Protein AF-A0A820JR45-F1 (afdb_monomer_lite)

InterPro domains:
  IPR003790 Glycosyl hydrolase-like 10 [PF02638] (1-160)
  IPR017853 Glycoside hydrolase superfamily [SSF51445] (24-157)
  IPR052177 Divisome-localized Glycosyl Hydrolase [PTHR43405] (1-160)

Radius of gyration: 17.06 Å; chains: 1; bounding box: 42×34×46 Å

Foldseek 3Di:
DDDPQAADDCVQPVATRDADPVHDDVQQVVQVVCVVVPHAAAAEDEQWFQFDLPDPYDHDCSGPCNVCVVQFDCAPSTTTGNLLDVVSLVSSLVVLLVDVVPGPHPYYHYDDDQPDDDPVDDDPCVVSVVVCVVVVHDDDPVVSSVVSVVVSVVSNVVND

Sequence (160 aa):
YASTLEPWSLYLTGTHGKAPSPLWDPLTFITTEAHKRNIEVHAWLNPYRARMSDATYTLAPNHMAKRFPKYAYTYNKYIWMDPGAIEVQQFICNVTEDIVSRYAVDSIHMDDYFYPYSDGTEFPDAKTYKAYQQTGGKLNKSDWRRSNDNNLIQMIYTRI

Secondary structure (DSSP, 8-state):
---SSSPPPHHHHSSTTPPPSS---HHHHHHHHHHTTT---EEEE-SSEEE-TT--SPPPTTSHHHH-GGGEEEETTEEEE-TT-HHHHHHHHHHHHHHHHHS--SEEEE-S-SSPPP-SS--S-HHHHHHHHHTT--S-HHHHHHHHHHHHHHHHHHH-

Structure (mmCIF, N/CA/C/O backbone):
data_AF-A0A820JR45-F1
#
_entry.id   AF-A0A820JR45-F1
#
loop_
_atom_site.group_PDB
_atom_site.id
_atom_site.type_symbol
_atom_site.label_atom_id
_atom_site.label_alt_id
_atom_site.label_comp_id
_atom_site.label_asym_id
_atom_site.label_entity_id
_atom_site.label_seq_id
_atom_site.pdbx_PDB_ins_code
_atom_site.Cartn_x
_atom_site.Cartn_y
_atom_site.Cartn_z
_atom_site.occupancy
_atom_site.B_iso_or_equiv
_atom_site.auth_seq_id
_atom_site.auth_comp_id
_atom_site.auth_asym_id
_atom_site.auth_atom_id
_atom_site.pdbx_PDB_model_num
ATOM 1 N N . TYR A 1 1 ? 8.245 0.245 -10.619 1.00 96.88 1 TYR A N 1
ATOM 2 C CA . TYR A 1 1 ? 7.530 0.227 -11.901 1.00 96.88 1 TYR A CA 1
ATOM 3 C C . TYR A 1 1 ? 6.948 1.612 -12.133 1.00 96.88 1 TYR A C 1
ATOM 5 O O . TYR A 1 1 ? 6.856 2.372 -11.169 1.00 96.88 1 TYR A O 1
ATOM 13 N N . ALA A 1 2 ? 6.619 1.981 -13.370 1.00 96.81 2 ALA A N 1
ATOM 14 C CA . ALA A 1 2 ? 5.949 3.253 -13.622 1.00 96.81 2 ALA A CA 1
ATOM 15 C C . ALA A 1 2 ? 4.488 3.172 -13.157 1.00 96.81 2 ALA A C 1
ATOM 17 O O . ALA A 1 2 ? 3.762 2.275 -13.576 1.00 96.81 2 ALA A O 1
ATOM 18 N N . SER A 1 3 ? 4.048 4.098 -12.304 1.00 96.69 3 SER A N 1
ATOM 19 C CA . SER A 1 3 ? 2.668 4.154 -11.807 1.00 96.69 3 SER A CA 1
ATOM 20 C C . SER A 1 3 ? 2.172 5.593 -11.734 1.00 96.69 3 SER A C 1
ATOM 22 O O . SER A 1 3 ? 2.936 6.516 -11.445 1.00 96.69 3 SER A O 1
ATOM 24 N N . THR A 1 4 ? 0.879 5.781 -11.985 1.00 95.12 4 THR A N 1
ATOM 25 C CA . THR A 1 4 ? 0.162 7.031 -11.690 1.00 95.12 4 THR A CA 1
ATOM 26 C C . THR A 1 4 ? -0.461 7.015 -10.290 1.00 95.12 4 THR A C 1
ATOM 28 O O . THR A 1 4 ? -0.833 8.071 -9.775 1.00 95.12 4 THR A O 1
ATOM 31 N N . LEU A 1 5 ? -0.555 5.837 -9.662 1.00 96.50 5 LEU A N 1
ATOM 32 C CA . LEU A 1 5 ? -1.116 5.638 -8.327 1.00 96.50 5 LEU A CA 1
ATOM 33 C C . LEU A 1 5 ? -0.044 5.767 -7.244 1.00 96.50 5 LEU A C 1
ATOM 35 O O . LEU A 1 5 ? -0.275 6.445 -6.244 1.00 96.50 5 LEU A O 1
ATOM 39 N N . GLU A 1 6 ? 1.124 5.156 -7.458 1.00 96.38 6 GLU A N 1
ATOM 40 C CA . GLU A 1 6 ? 2.211 5.099 -6.478 1.00 96.38 6 GLU A CA 1
ATOM 41 C C . GLU A 1 6 ? 3.456 5.889 -6.909 1.00 96.38 6 GLU A C 1
ATOM 43 O O . GLU A 1 6 ? 3.748 6.017 -8.101 1.00 96.38 6 GLU A O 1
ATOM 48 N N . PRO A 1 7 ? 4.229 6.442 -5.957 1.00 97.25 7 PRO A N 1
ATOM 49 C CA . PRO A 1 7 ? 5.520 7.040 -6.266 1.00 97.25 7 PRO A CA 1
ATOM 50 C C . PRO A 1 7 ? 6.572 5.994 -6.645 1.00 97.25 7 PRO A C 1
ATOM 52 O O . PRO A 1 7 ? 6.555 4.853 -6.192 1.00 97.25 7 PRO A O 1
ATOM 55 N N . TRP A 1 8 ? 7.582 6.433 -7.397 1.00 97.69 8 TRP A N 1
ATOM 56 C CA . TRP A 1 8 ? 8.792 5.643 -7.609 1.00 97.69 8 TRP A CA 1
ATOM 57 C C . TRP A 1 8 ? 9.488 5.321 -6.289 1.00 97.69 8 TRP A C 1
ATOM 59 O O . TRP A 1 8 ? 9.742 6.213 -5.477 1.00 97.69 8 TRP A O 1
ATOM 69 N N . SER A 1 9 ? 9.848 4.052 -6.106 1.00 95.81 9 SER A N 1
ATOM 70 C CA . SER A 1 9 ? 10.580 3.596 -4.927 1.00 95.81 9 SER A CA 1
ATOM 71 C C . SER A 1 9 ? 11.927 4.309 -4.791 1.00 95.81 9 SER A C 1
ATOM 73 O O . SER A 1 9 ? 12.696 4.400 -5.752 1.00 95.81 9 SER A O 1
ATOM 75 N N . LEU A 1 10 ? 12.248 4.757 -3.572 1.00 94.56 10 LEU A N 1
ATOM 76 C CA . LEU A 1 10 ? 13.546 5.363 -3.277 1.00 94.56 10 LEU A CA 1
ATOM 77 C C . LEU A 1 10 ? 14.719 4.411 -3.540 1.00 94.56 10 LEU A C 1
ATOM 79 O O . LEU A 1 10 ? 15.818 4.881 -3.802 1.00 94.56 10 LEU A O 1
ATOM 83 N N . TYR A 1 11 ? 14.504 3.093 -3.499 1.00 94.19 11 TYR A N 1
ATOM 84 C CA . TYR A 1 11 ? 15.578 2.109 -3.653 1.00 94.19 11 TYR A CA 1
ATOM 85 C C . TYR A 1 11 ? 16.164 2.078 -5.071 1.00 94.19 11 TYR A C 1
ATOM 87 O O . TYR A 1 11 ? 17.234 1.516 -5.270 1.00 94.19 11 TYR A O 1
ATOM 95 N N . LEU A 1 12 ? 15.506 2.716 -6.046 1.00 95.56 12 LEU A N 1
ATOM 96 C CA . LEU A 1 12 ? 16.032 2.855 -7.405 1.00 95.56 12 LEU A CA 1
ATOM 97 C C . LEU A 1 12 ? 16.964 4.061 -7.573 1.00 95.56 12 LEU A C 1
ATOM 99 O O . LEU A 1 12 ? 17.880 4.010 -8.387 1.00 95.56 12 LEU A O 1
ATOM 103 N N . THR A 1 13 ? 16.719 5.165 -6.859 1.00 95.38 13 THR A N 1
ATOM 104 C CA . THR A 1 13 ? 17.371 6.463 -7.147 1.00 95.38 13 THR A CA 1
ATOM 105 C C . THR A 1 13 ? 17.894 7.202 -5.914 1.00 95.38 13 THR A C 1
ATOM 107 O O . THR A 1 13 ? 18.451 8.292 -6.035 1.00 95.38 13 THR A O 1
ATOM 110 N N . GLY A 1 14 ? 17.669 6.663 -4.717 1.00 93.12 14 GLY A N 1
ATOM 111 C CA . GLY A 1 14 ? 17.900 7.321 -3.431 1.00 93.12 14 GLY A CA 1
ATOM 112 C C . GLY A 1 14 ? 16.862 8.391 -3.068 1.00 93.12 14 GLY A C 1
ATOM 113 O O . GLY A 1 14 ? 16.905 8.925 -1.965 1.00 93.12 14 GLY A O 1
ATOM 114 N N . THR A 1 15 ? 15.921 8.729 -3.961 1.00 93.81 15 THR A N 1
ATOM 115 C CA . THR A 1 15 ? 14.903 9.768 -3.72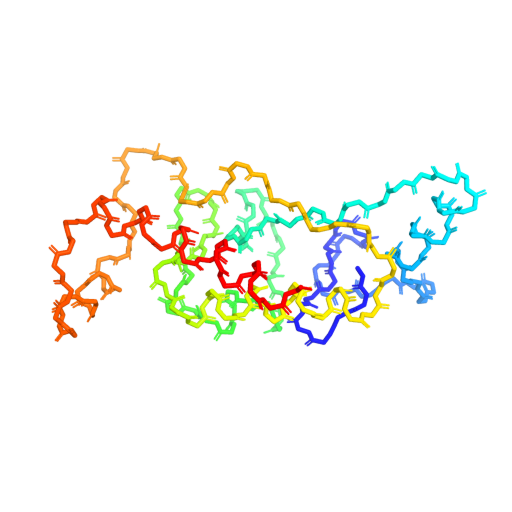8 1.00 93.81 15 THR A CA 1
ATOM 116 C C . THR A 1 15 ? 13.503 9.223 -3.980 1.00 93.81 15 THR A C 1
ATOM 118 O O . THR A 1 15 ? 13.167 8.814 -5.089 1.00 93.81 15 THR A O 1
ATOM 121 N N . HIS A 1 16 ? 12.653 9.253 -2.954 1.00 95.25 16 HIS A N 1
ATOM 122 C CA . HIS A 1 16 ? 11.280 8.767 -3.062 1.00 95.25 16 HIS A CA 1
ATOM 123 C C . HIS A 1 16 ? 10.460 9.622 -4.043 1.00 95.25 16 HIS A C 1
ATOM 125 O O . HIS A 1 16 ? 10.465 10.849 -3.962 1.00 95.25 16 HIS A O 1
ATOM 131 N N . GLY A 1 17 ? 9.765 8.976 -4.979 1.00 96.06 17 GLY A N 1
ATOM 132 C CA . GLY A 1 17 ? 9.000 9.629 -6.043 1.00 96.06 17 GLY A CA 1
ATOM 133 C C . GLY A 1 17 ? 9.816 10.027 -7.275 1.00 96.06 17 GLY A C 1
ATOM 134 O O . GLY A 1 17 ? 9.222 10.434 -8.273 1.00 96.06 17 GLY A O 1
ATOM 135 N N . LYS A 1 18 ? 11.148 9.884 -7.259 1.00 96.44 18 LYS A N 1
ATOM 136 C CA . LYS A 1 18 ? 11.999 10.226 -8.406 1.00 96.44 18 LYS A CA 1
ATOM 137 C C . LYS A 1 18 ? 12.144 9.040 -9.360 1.00 96.44 18 LYS A C 1
ATOM 139 O O . LYS A 1 18 ? 12.701 8.007 -8.986 1.00 96.44 18 LYS A O 1
ATOM 144 N N . ALA A 1 19 ? 11.696 9.229 -10.600 1.00 97.12 19 ALA A N 1
ATOM 145 C CA . ALA A 1 19 ? 11.888 8.273 -11.687 1.00 97.12 19 ALA A CA 1
ATOM 146 C C . ALA A 1 19 ? 13.384 8.064 -12.012 1.00 97.12 19 ALA A C 1
ATOM 148 O O . ALA A 1 19 ? 14.175 9.006 -11.864 1.00 97.12 19 ALA A O 1
ATOM 149 N N . PRO A 1 20 ? 13.789 6.865 -12.473 1.00 96.81 20 PRO A N 1
ATOM 150 C CA . PRO A 1 20 ? 15.140 6.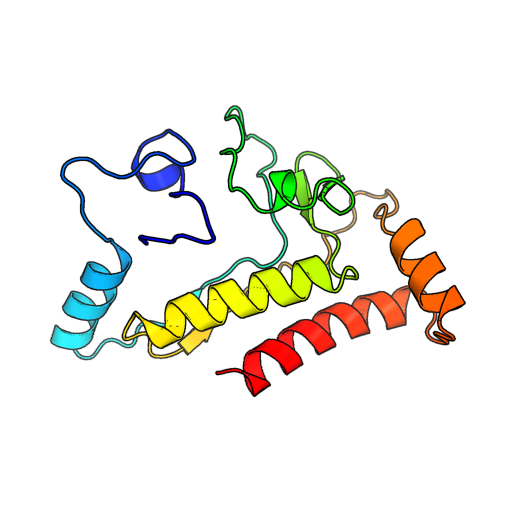644 -12.984 1.00 96.81 20 PRO A CA 1
ATOM 151 C C . PRO A 1 20 ? 15.421 7.509 -14.225 1.00 96.81 20 PRO A C 1
ATOM 153 O O . PRO A 1 20 ? 14.503 7.882 -14.957 1.00 96.81 20 PRO A O 1
ATOM 156 N N . SER A 1 21 ? 16.697 7.835 -14.448 1.00 96.19 21 SER A N 1
ATOM 157 C CA . SER A 1 21 ? 17.168 8.586 -15.618 1.00 96.19 21 SER A CA 1
ATOM 158 C C . SER A 1 21 ? 18.416 7.908 -16.207 1.00 96.19 21 SER A C 1
ATOM 160 O O . SER A 1 21 ? 19.397 7.772 -15.469 1.00 96.19 21 SER A O 1
ATOM 162 N N . PRO A 1 22 ? 18.412 7.488 -17.490 1.00 95.50 22 PRO A N 1
ATOM 163 C CA . PRO A 1 22 ? 17.286 7.544 -18.431 1.00 95.50 22 PRO A CA 1
ATOM 164 C C . PRO A 1 22 ? 16.068 6.748 -17.936 1.00 95.50 22 PRO A C 1
ATOM 166 O O . PRO A 1 22 ? 16.203 5.850 -17.103 1.00 95.50 22 PRO A O 1
ATOM 169 N N . LEU A 1 23 ? 14.872 7.114 -18.413 1.00 95.75 23 LEU A N 1
ATOM 170 C CA . LEU A 1 23 ? 13.642 6.450 -17.986 1.00 95.75 23 LEU A CA 1
ATOM 171 C C . LEU A 1 23 ? 13.684 4.974 -18.385 1.00 95.75 23 LEU A C 1
ATOM 173 O O . LEU A 1 23 ? 13.860 4.635 -19.554 1.00 95.75 23 LEU A O 1
ATOM 177 N N . TRP A 1 24 ? 13.482 4.113 -17.397 1.00 95.12 24 TRP A N 1
ATOM 178 C CA . TRP A 1 24 ? 13.452 2.667 -17.545 1.00 95.12 24 TRP A CA 1
ATOM 179 C C . TRP A 1 24 ? 12.427 2.092 -16.567 1.00 95.12 24 TRP A C 1
ATOM 181 O O . TRP A 1 24 ? 12.455 2.425 -15.380 1.00 95.12 24 TRP A O 1
ATOM 191 N N . ASP A 1 25 ? 11.509 1.254 -17.058 1.00 97.62 25 ASP A N 1
ATOM 192 C CA . ASP A 1 25 ? 10.559 0.548 -16.198 1.00 97.62 25 ASP A CA 1
ATOM 193 C C . ASP A 1 25 ? 11.128 -0.820 -15.781 1.00 97.62 25 ASP A C 1
ATOM 195 O O . ASP A 1 25 ? 11.200 -1.738 -16.608 1.00 97.62 25 ASP A O 1
ATOM 199 N N . PRO A 1 26 ? 11.521 -0.991 -14.504 1.00 97.81 26 PRO A N 1
ATOM 200 C CA . PRO A 1 26 ? 12.134 -2.229 -14.047 1.00 97.81 26 PRO A CA 1
ATOM 201 C C . PRO A 1 26 ? 11.178 -3.425 -14.101 1.00 97.81 26 PRO A C 1
ATOM 203 O O . PRO A 1 26 ? 11.643 -4.535 -14.327 1.00 97.81 26 PRO A O 1
ATOM 206 N N . LEU A 1 27 ? 9.861 -3.242 -13.934 1.00 98.25 27 LEU A N 1
ATOM 207 C CA . LEU A 1 27 ? 8.936 -4.383 -13.911 1.00 98.25 27 LEU A CA 1
ATOM 208 C C . LEU A 1 27 ? 8.701 -4.952 -15.316 1.00 98.25 27 LEU A C 1
ATOM 210 O O . LEU A 1 27 ? 8.669 -6.170 -15.483 1.00 98.25 27 LEU A O 1
ATOM 214 N N . THR A 1 28 ? 8.646 -4.094 -16.340 1.00 98.19 28 THR A N 1
ATOM 215 C CA . THR A 1 28 ? 8.642 -4.531 -17.747 1.00 98.19 28 THR A CA 1
ATOM 216 C C . THR A 1 28 ? 9.905 -5.317 -18.084 1.00 98.19 28 THR A C 1
ATOM 218 O O . THR A 1 28 ? 9.83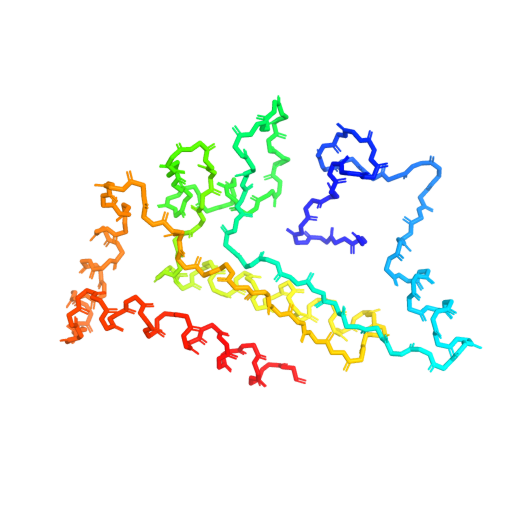9 -6.354 -18.739 1.00 98.19 28 THR A O 1
ATOM 221 N N . PHE A 1 29 ? 11.069 -4.846 -17.627 1.00 98.31 29 PHE A N 1
ATOM 222 C CA . PHE A 1 29 ? 12.328 -5.548 -17.864 1.00 98.31 29 PHE A CA 1
ATOM 223 C C . PHE A 1 29 ? 12.373 -6.909 -17.164 1.00 98.31 29 PHE A C 1
ATOM 225 O O . PHE A 1 29 ? 12.724 -7.898 -17.801 1.00 98.31 29 PHE A O 1
ATOM 232 N N . ILE A 1 30 ? 11.986 -6.969 -15.884 1.00 98.50 30 ILE A N 1
ATOM 233 C CA . ILE A 1 30 ? 11.983 -8.207 -15.093 1.00 98.50 30 ILE A CA 1
ATOM 234 C C . ILE A 1 30 ? 11.091 -9.264 -15.747 1.00 98.50 30 ILE A C 1
ATOM 236 O O . ILE A 1 30 ? 11.563 -10.368 -15.999 1.00 98.50 30 ILE A O 1
ATOM 240 N N . THR A 1 31 ? 9.843 -8.915 -16.068 1.00 98.62 31 THR A N 1
ATOM 241 C CA . THR A 1 31 ? 8.891 -9.834 -16.722 1.00 98.62 31 THR A CA 1
ATOM 242 C C . THR A 1 31 ? 9.422 -10.313 -18.074 1.00 98.62 31 THR A C 1
ATOM 244 O O . THR A 1 31 ? 9.531 -11.513 -18.307 1.00 98.62 31 THR A O 1
ATOM 247 N N . THR A 1 32 ? 9.902 -9.396 -18.919 1.00 98.56 32 THR A N 1
ATOM 248 C CA . THR A 1 32 ? 10.469 -9.739 -20.235 1.00 98.56 32 THR A CA 1
ATOM 249 C C . THR A 1 32 ? 11.668 -10.689 -20.138 1.00 98.56 32 THR A C 1
ATOM 251 O O . THR A 1 32 ? 11.761 -11.659 -20.891 1.00 98.56 32 THR A O 1
ATOM 254 N N . GLU A 1 33 ? 12.624 -10.423 -19.245 1.00 98.69 33 GLU A N 1
ATOM 255 C CA . GLU A 1 33 ? 13.840 -11.235 -19.134 1.00 98.69 33 GLU A CA 1
ATOM 256 C C . GLU A 1 33 ? 13.610 -12.582 -18.444 1.00 98.69 33 GLU A C 1
ATOM 258 O O . GLU A 1 33 ? 14.265 -13.567 -18.806 1.00 98.69 33 GLU A O 1
ATOM 263 N N . ALA A 1 34 ? 12.686 -12.640 -17.485 1.00 98.81 34 ALA A N 1
ATOM 264 C CA . ALA A 1 34 ? 12.294 -13.876 -16.821 1.00 98.81 34 ALA A CA 1
ATOM 265 C C . ALA A 1 34 ? 11.557 -14.812 -17.787 1.00 98.81 34 ALA A C 1
ATOM 267 O O . ALA A 1 34 ? 11.932 -15.977 -17.931 1.00 98.81 34 ALA A O 1
ATOM 268 N N . HIS A 1 35 ? 10.594 -14.287 -18.548 1.00 98.81 35 HIS A N 1
ATOM 269 C CA . HIS A 1 35 ? 9.809 -15.080 -19.497 1.00 98.81 35 HIS A CA 1
ATOM 270 C C . HIS A 1 35 ? 10.643 -15.628 -20.658 1.00 98.81 35 HIS A C 1
ATOM 272 O O . HIS A 1 35 ? 10.440 -16.771 -21.057 1.00 98.81 35 HIS A O 1
ATOM 278 N N . LYS A 1 36 ? 11.678 -14.910 -21.127 1.00 98.75 36 LYS A N 1
ATOM 279 C CA . LYS A 1 36 ? 12.674 -15.458 -22.083 1.00 98.75 36 LYS A CA 1
ATOM 280 C C . LYS A 1 36 ? 13.380 -16.724 -21.580 1.00 98.75 36 LYS A C 1
ATOM 282 O O . LYS A 1 36 ? 13.996 -17.437 -22.369 1.00 98.75 36 LYS A O 1
ATOM 287 N N . ARG A 1 37 ? 13.351 -16.964 -20.269 1.00 98.69 37 ARG A N 1
ATOM 288 C CA . ARG A 1 37 ? 14.005 -18.082 -19.579 1.00 98.69 37 ARG A CA 1
ATOM 289 C C . ARG A 1 37 ? 12.998 -19.043 -18.945 1.00 98.69 37 ARG A C 1
ATOM 291 O O . ARG A 1 37 ? 13.420 -19.912 -18.191 1.00 98.69 37 ARG A O 1
ATOM 298 N N . ASN A 1 38 ? 11.706 -18.912 -19.264 1.00 98.50 38 ASN A N 1
ATOM 299 C CA . ASN A 1 38 ? 10.618 -19.700 -18.678 1.00 98.50 38 ASN A CA 1
ATOM 300 C C . ASN A 1 38 ? 10.572 -19.616 -17.139 1.00 98.50 38 ASN A C 1
ATOM 302 O O . ASN A 1 38 ? 10.357 -20.621 -16.467 1.00 98.50 38 ASN A O 1
ATOM 306 N N . ILE A 1 39 ? 10.823 -18.428 -16.580 1.00 98.81 39 ILE A N 1
ATOM 307 C CA . ILE A 1 39 ? 10.718 -18.158 -15.142 1.00 98.81 39 ILE A CA 1
ATOM 308 C C . ILE A 1 39 ? 9.457 -17.332 -14.900 1.00 98.81 39 ILE A C 1
ATOM 310 O O . ILE A 1 39 ? 9.329 -16.248 -15.468 1.00 98.81 39 ILE A O 1
ATOM 314 N N . GLU A 1 40 ? 8.568 -17.829 -14.043 1.00 98.69 40 GLU A N 1
ATOM 315 C CA . GLU A 1 40 ? 7.386 -17.089 -13.594 1.00 98.69 40 GLU A CA 1
ATOM 316 C C . GLU A 1 40 ? 7.780 -15.926 -12.670 1.00 98.69 40 GLU A C 1
ATOM 318 O O . GLU A 1 40 ? 8.703 -16.021 -11.854 1.00 98.69 40 GLU A O 1
ATOM 323 N N . VAL A 1 41 ? 7.066 -14.811 -12.790 1.00 98.69 41 VAL A N 1
ATOM 324 C CA . VAL A 1 41 ? 7.264 -13.587 -12.019 1.00 98.69 41 VAL A CA 1
ATOM 325 C C . VAL A 1 41 ? 6.030 -13.309 -11.183 1.00 98.69 41 VAL A C 1
ATOM 327 O O . VAL A 1 41 ? 4.985 -12.902 -11.687 1.00 98.69 41 VAL A O 1
ATOM 330 N N . HIS A 1 42 ? 6.177 -13.457 -9.871 1.00 98.56 42 HIS A N 1
ATOM 331 C CA . HIS A 1 42 ? 5.150 -13.075 -8.911 1.00 98.56 42 HIS A CA 1
ATOM 332 C C . HIS A 1 42 ? 5.456 -11.671 -8.376 1.00 98.56 42 HIS A C 1
ATOM 334 O O . HIS A 1 42 ? 6.501 -11.449 -7.759 1.00 98.56 42 HIS A O 1
ATOM 340 N N . ALA A 1 43 ? 4.561 -10.710 -8.599 1.00 98.19 43 ALA A N 1
ATOM 341 C CA . ALA A 1 43 ? 4.703 -9.366 -8.051 1.00 98.19 43 ALA A CA 1
ATOM 342 C C . ALA A 1 43 ? 4.345 -9.365 -6.559 1.00 98.19 43 ALA A C 1
ATOM 344 O O . ALA A 1 43 ? 3.185 -9.510 -6.175 1.00 98.19 43 ALA A O 1
ATOM 345 N N . TRP A 1 44 ? 5.365 -9.202 -5.718 1.00 98.19 44 TRP A N 1
ATOM 346 C CA . TRP A 1 44 ? 5.215 -9.127 -4.268 1.00 98.19 44 TRP A CA 1
ATOM 347 C C . TRP A 1 44 ? 4.876 -7.705 -3.808 1.00 98.19 44 TRP A C 1
ATOM 349 O O . TRP A 1 44 ? 5.596 -6.753 -4.116 1.00 98.19 44 TRP A O 1
ATOM 359 N N . LEU A 1 45 ? 3.788 -7.578 -3.046 1.00 97.12 45 LEU A N 1
ATOM 360 C CA . LEU A 1 45 ? 3.288 -6.333 -2.474 1.00 97.12 45 LEU A CA 1
ATOM 361 C C . LEU A 1 45 ? 3.280 -6.392 -0.942 1.00 97.12 45 LEU A C 1
ATOM 363 O O . LEU A 1 45 ? 2.849 -7.381 -0.353 1.00 97.12 45 LEU A O 1
ATOM 367 N N . ASN A 1 46 ? 3.690 -5.292 -0.305 1.00 96.56 46 ASN A N 1
ATOM 368 C CA . ASN A 1 46 ? 3.458 -5.053 1.117 1.00 96.56 46 ASN A CA 1
ATOM 369 C C . ASN A 1 46 ? 2.275 -4.074 1.264 1.00 96.56 46 ASN A C 1
ATOM 371 O O . ASN A 1 46 ? 2.409 -2.921 0.848 1.00 96.56 46 ASN A O 1
ATOM 375 N N . PRO A 1 47 ? 1.119 -4.498 1.804 1.00 96.75 47 PRO A N 1
ATOM 376 C CA . PRO A 1 47 ? -0.127 -3.741 1.654 1.00 96.75 47 PRO A CA 1
ATOM 377 C C . PRO A 1 47 ? -0.190 -2.458 2.490 1.00 96.75 47 PRO A C 1
ATOM 379 O O . PRO A 1 47 ? -0.697 -1.438 2.025 1.00 96.75 47 PRO A O 1
ATOM 382 N N . TYR A 1 48 ? 0.296 -2.492 3.733 1.00 97.88 48 TYR A N 1
ATOM 383 C CA . TYR A 1 48 ? -0.019 -1.445 4.711 1.00 97.88 48 TYR A CA 1
ATOM 384 C C . TYR A 1 48 ? 1.190 -0.643 5.194 1.00 97.88 48 TYR A C 1
ATOM 386 O O . TYR A 1 48 ? 1.012 0.427 5.786 1.00 97.88 48 TYR A O 1
ATOM 394 N N . ARG A 1 49 ? 2.426 -1.102 4.960 1.00 96.12 49 ARG A N 1
ATOM 395 C CA . ARG A 1 49 ? 3.610 -0.355 5.395 1.00 96.12 49 ARG A CA 1
ATOM 396 C C . ARG A 1 49 ? 3.820 0.874 4.513 1.00 96.12 49 ARG A C 1
ATOM 398 O O . ARG A 1 49 ? 4.256 0.780 3.374 1.00 96.12 49 ARG A O 1
ATOM 405 N N . ALA A 1 50 ? 3.595 2.052 5.083 1.00 95.62 50 ALA A N 1
ATOM 406 C CA . ALA A 1 50 ? 3.751 3.328 4.393 1.00 95.62 50 ALA A CA 1
ATOM 407 C C . ALA A 1 50 ? 5.128 3.981 4.595 1.00 95.62 50 ALA A C 1
ATOM 409 O O . ALA A 1 50 ? 5.530 4.824 3.794 1.00 95.62 50 ALA A O 1
ATOM 410 N N . ARG A 1 51 ? 5.849 3.659 5.677 1.00 94.62 51 ARG A N 1
ATOM 411 C CA . ARG A 1 51 ? 7.217 4.156 5.894 1.00 94.62 51 ARG A CA 1
ATOM 412 C C . ARG A 1 51 ? 8.007 3.246 6.829 1.00 94.62 51 ARG A C 1
ATOM 414 O O . ARG A 1 51 ? 7.493 2.855 7.874 1.00 94.62 51 ARG A O 1
ATOM 421 N N . MET A 1 52 ? 9.261 2.976 6.469 1.00 90.88 52 MET A N 1
ATOM 422 C CA . MET A 1 52 ? 10.228 2.234 7.290 1.00 90.88 52 MET A CA 1
ATOM 423 C C . MET A 1 52 ? 10.669 3.025 8.530 1.00 90.88 52 MET A C 1
ATOM 425 O O . MET A 1 52 ? 10.604 4.255 8.552 1.00 90.88 52 MET A O 1
ATOM 429 N N . SER A 1 53 ? 11.149 2.311 9.548 1.00 84.38 53 SER A N 1
ATOM 430 C CA . SER A 1 53 ? 11.551 2.863 10.847 1.00 84.38 53 SER A CA 1
ATOM 431 C C . SER A 1 53 ? 12.724 3.844 10.818 1.00 84.38 53 SER A C 1
ATOM 433 O O . SER A 1 53 ? 12.846 4.693 11.695 1.00 84.38 53 SER A O 1
ATOM 435 N N . ASP A 1 54 ? 13.607 3.707 9.839 1.00 77.31 54 ASP A N 1
ATOM 436 C CA . ASP A 1 54 ? 14.857 4.451 9.660 1.00 77.31 54 ASP A CA 1
ATOM 437 C C . ASP A 1 54 ? 14.788 5.438 8.481 1.00 77.31 54 ASP A C 1
ATOM 439 O O . ASP A 1 54 ? 15.794 6.012 8.064 1.00 77.31 54 ASP A O 1
ATOM 443 N N . ALA A 1 55 ? 13.588 5.661 7.940 1.00 79.69 55 ALA A N 1
ATOM 444 C CA . ALA A 1 55 ? 13.376 6.518 6.787 1.00 79.69 55 ALA A CA 1
ATOM 445 C C . ALA A 1 55 ? 13.672 7.995 7.103 1.00 79.69 55 ALA A C 1
ATOM 447 O O . ALA A 1 55 ? 12.876 8.683 7.750 1.00 79.69 55 ALA A O 1
ATOM 448 N N . THR A 1 56 ? 14.777 8.503 6.557 1.00 82.75 56 THR A N 1
ATOM 449 C CA . THR A 1 56 ? 15.158 9.928 6.578 1.00 82.75 56 THR A CA 1
ATOM 450 C C . THR A 1 56 ? 14.563 10.732 5.418 1.00 82.75 56 THR A C 1
ATOM 452 O O . THR A 1 56 ? 14.716 11.951 5.357 1.00 82.75 56 THR A O 1
ATOM 455 N N . TYR A 1 57 ? 13.864 10.072 4.491 1.00 85.38 57 TYR A N 1
ATOM 456 C CA . TYR A 1 57 ? 13.273 10.704 3.316 1.00 85.38 57 TYR A CA 1
ATOM 457 C C . TYR A 1 57 ? 11.884 11.291 3.595 1.00 85.38 57 TYR A C 1
ATOM 459 O O . TYR A 1 57 ? 11.124 10.826 4.448 1.00 85.38 57 TYR A O 1
ATOM 467 N N . THR A 1 58 ? 11.518 12.297 2.800 1.00 89.94 58 THR A N 1
ATOM 468 C CA . THR A 1 58 ? 10.152 12.827 2.766 1.00 89.94 58 THR A CA 1
ATOM 469 C C . THR A 1 58 ? 9.294 11.991 1.820 1.00 89.94 58 THR A C 1
ATOM 471 O O . THR A 1 58 ? 9.725 11.634 0.725 1.00 89.94 58 THR A O 1
ATOM 474 N N . LEU A 1 59 ? 8.067 11.669 2.237 1.00 94.94 59 LEU A N 1
ATOM 475 C CA . LEU A 1 59 ? 7.099 10.983 1.381 1.00 94.94 59 LEU A CA 1
ATOM 476 C C . LEU A 1 59 ? 6.728 11.858 0.180 1.00 94.94 59 LEU A C 1
ATOM 478 O O . LEU A 1 59 ? 6.374 13.026 0.360 1.00 94.94 59 LEU A O 1
ATOM 482 N N . ALA A 1 60 ? 6.762 11.270 -1.016 1.00 95.75 60 ALA A N 1
ATOM 483 C CA . ALA A 1 60 ? 6.333 11.937 -2.237 1.00 95.75 60 ALA A CA 1
ATOM 484 C C . ALA A 1 60 ? 4.866 12.412 -2.130 1.00 95.75 60 ALA A C 1
ATOM 486 O O . ALA A 1 60 ? 4.067 11.770 -1.438 1.00 95.75 60 ALA A O 1
ATOM 487 N N . PRO A 1 61 ? 4.473 13.504 -2.813 1.00 93.62 61 PRO A N 1
ATOM 488 C CA . PRO A 1 61 ? 3.127 14.071 -2.684 1.00 93.62 61 PRO A CA 1
ATOM 489 C C . PRO A 1 61 ? 1.987 13.105 -3.034 1.00 93.62 61 PRO A C 1
ATOM 491 O O . PRO A 1 61 ? 0.929 13.171 -2.416 1.00 93.62 61 PRO A O 1
ATOM 494 N N . ASN A 1 62 ? 2.204 12.190 -3.984 1.00 93.38 62 ASN A N 1
ATOM 495 C CA . ASN A 1 62 ? 1.223 11.185 -4.404 1.00 93.38 62 ASN A CA 1
ATOM 496 C C . ASN A 1 62 ? 1.244 9.894 -3.558 1.00 93.38 62 ASN A C 1
ATOM 498 O O . ASN A 1 62 ? 0.510 8.962 -3.863 1.00 93.38 62 ASN A O 1
ATOM 502 N N . HIS A 1 63 ? 2.054 9.815 -2.498 1.00 97.06 63 HIS A N 1
ATOM 503 C CA . HIS A 1 63 ? 2.136 8.628 -1.646 1.00 97.06 63 HIS A CA 1
ATOM 504 C C . HIS A 1 63 ? 0.825 8.359 -0.881 1.00 97.06 63 HIS A C 1
ATOM 506 O O . HIS A 1 63 ? 0.189 9.293 -0.385 1.00 97.06 63 HIS A O 1
ATOM 512 N N . MET A 1 64 ? 0.459 7.087 -0.676 1.00 96.75 64 MET A N 1
ATOM 513 C CA . MET A 1 64 ? -0.796 6.685 -0.016 1.00 96.75 64 MET A CA 1
ATOM 514 C C . MET A 1 64 ? -1.012 7.366 1.350 1.00 96.75 64 MET A C 1
ATOM 516 O O . MET A 1 64 ? -2.078 7.922 1.605 1.00 96.75 64 MET A O 1
ATOM 520 N N . ALA A 1 65 ? 0.014 7.423 2.205 1.00 97.19 65 ALA A N 1
ATOM 521 C CA . ALA A 1 65 ? -0.068 8.108 3.503 1.00 97.19 65 ALA A CA 1
ATOM 522 C C . ALA A 1 65 ? -0.257 9.639 3.416 1.00 97.19 65 ALA A C 1
ATOM 524 O O . ALA A 1 65 ? -0.732 10.254 4.367 1.00 97.19 65 ALA A O 1
ATOM 525 N N . LYS A 1 66 ? 0.101 10.271 2.289 1.00 96.88 66 LYS A N 1
ATOM 526 C CA . LYS A 1 66 ? -0.201 11.689 2.020 1.00 96.88 66 LYS A CA 1
ATOM 527 C C . LYS A 1 66 ? -1.616 11.866 1.475 1.00 96.88 66 LYS A C 1
ATOM 529 O O . LYS A 1 66 ? -2.257 12.864 1.786 1.00 96.88 66 LYS A O 1
ATOM 534 N N . ARG A 1 67 ? -2.110 10.889 0.709 1.00 96.62 67 ARG A N 1
ATOM 535 C CA . ARG A 1 67 ? -3.475 10.859 0.169 1.00 96.62 67 ARG A CA 1
ATOM 536 C C . ARG A 1 67 ? -4.526 10.584 1.245 1.00 96.62 67 ARG A C 1
ATOM 538 O O . ARG A 1 67 ? -5.589 11.198 1.233 1.00 96.62 67 ARG A O 1
ATOM 545 N N . PHE A 1 68 ? -4.221 9.700 2.192 1.00 97.62 68 PHE A N 1
ATOM 546 C CA . PHE A 1 68 ? -5.127 9.299 3.268 1.00 97.62 68 PHE A CA 1
ATOM 547 C C . PHE A 1 68 ? -4.519 9.536 4.660 1.00 97.62 68 PHE A C 1
ATOM 549 O O . PHE A 1 68 ? -4.373 8.596 5.444 1.00 97.62 68 PHE A O 1
ATOM 556 N N . PRO A 1 69 ? -4.193 10.789 5.024 1.00 97.50 69 PRO A N 1
ATOM 557 C CA . PRO A 1 69 ? -3.463 11.078 6.259 1.00 97.50 69 PRO A CA 1
ATOM 558 C C . PRO A 1 69 ? -4.244 10.693 7.524 1.00 97.50 69 PRO A C 1
ATOM 560 O O . PRO A 1 69 ? -3.644 10.385 8.545 1.00 97.50 69 PRO A O 1
ATOM 563 N N . LYS A 1 70 ? -5.584 10.642 7.459 1.00 97.88 70 LYS A N 1
ATOM 564 C CA . LYS A 1 70 ? -6.445 10.193 8.572 1.00 97.88 70 LYS A CA 1
ATOM 565 C C . LYS A 1 70 ? -6.293 8.705 8.928 1.00 97.88 70 LYS A C 1
ATOM 567 O O . LYS A 1 70 ? -6.728 8.316 10.010 1.00 97.88 70 LYS A O 1
ATOM 572 N N . TYR A 1 71 ? -5.712 7.912 8.028 1.00 98.50 71 TYR A N 1
ATOM 573 C CA . TYR A 1 71 ? -5.493 6.473 8.173 1.00 98.50 71 TYR A CA 1
ATOM 574 C C . TYR A 1 71 ? -4.005 6.118 8.216 1.00 98.50 71 TYR A C 1
ATOM 576 O O . TYR A 1 71 ? -3.668 4.946 8.160 1.00 98.50 71 TYR A O 1
ATOM 584 N N . ALA A 1 72 ? -3.113 7.110 8.262 1.00 97.81 72 ALA A N 1
ATOM 585 C CA . ALA A 1 72 ? -1.676 6.898 8.339 1.00 97.81 72 ALA A CA 1
ATOM 586 C C . ALA A 1 72 ? -1.217 7.115 9.781 1.00 97.81 72 ALA A C 1
ATOM 588 O O . ALA A 1 72 ? -1.239 8.237 10.290 1.00 97.81 72 ALA A O 1
ATOM 589 N N . TYR A 1 73 ? -0.793 6.043 10.436 1.00 96.69 73 TYR A N 1
ATOM 590 C CA . TYR A 1 73 ? -0.436 6.063 11.844 1.00 96.69 73 TYR A CA 1
ATOM 591 C C . TYR A 1 73 ? 1.049 5.834 12.042 1.00 96.69 73 TYR A C 1
ATOM 593 O O . TYR A 1 73 ? 1.621 4.888 11.504 1.00 96.69 73 TYR A O 1
ATOM 601 N N . THR A 1 74 ? 1.668 6.680 12.864 1.00 93.81 74 THR A N 1
ATOM 602 C CA . THR A 1 74 ? 2.968 6.343 13.435 1.00 93.81 74 THR A CA 1
ATOM 603 C C . THR A 1 74 ? 2.748 5.243 14.462 1.00 93.81 74 THR A C 1
ATOM 605 O O . THR A 1 74 ? 2.056 5.462 15.455 1.00 93.81 74 THR A O 1
ATOM 608 N N . TYR A 1 75 ? 3.314 4.070 14.210 1.00 94.25 75 TYR A N 1
ATOM 609 C CA . TYR A 1 75 ? 3.267 2.936 15.126 1.00 94.25 75 TYR A CA 1
ATOM 610 C C . TYR A 1 75 ? 4.685 2.396 15.279 1.00 94.25 75 TYR A C 1
ATOM 612 O O . TYR A 1 75 ? 5.352 2.090 14.281 1.00 94.25 75 TYR A O 1
ATOM 620 N N . ASN A 1 76 ? 5.184 2.375 16.515 1.00 89.38 76 ASN A N 1
ATOM 621 C CA . ASN A 1 76 ? 6.614 2.317 16.799 1.00 89.38 76 ASN A CA 1
ATOM 622 C C . ASN A 1 76 ? 7.371 3.404 15.992 1.00 89.38 76 ASN A C 1
ATOM 624 O O . ASN A 1 76 ? 7.070 4.594 16.090 1.00 89.38 76 ASN A O 1
ATOM 628 N N . LYS A 1 77 ? 8.330 3.010 15.149 1.00 89.75 77 LYS A N 1
ATOM 629 C CA . LYS A 1 77 ? 9.094 3.906 14.267 1.00 89.75 77 LYS A CA 1
ATOM 630 C C . LYS A 1 77 ? 8.542 3.968 12.834 1.00 89.75 77 LYS A C 1
ATOM 632 O O . LYS A 1 77 ? 9.026 4.760 12.029 1.00 89.75 77 LYS A O 1
ATOM 637 N N . TYR A 1 78 ? 7.546 3.149 12.501 1.00 93.94 78 TYR A N 1
ATOM 638 C CA . TYR A 1 78 ? 6.990 3.033 11.152 1.00 93.94 78 TYR A CA 1
ATOM 639 C C . TYR A 1 78 ? 5.849 4.024 10.924 1.00 93.94 78 TYR A C 1
ATOM 641 O O . TYR A 1 78 ? 5.278 4.558 11.873 1.00 93.94 78 TYR A O 1
ATOM 649 N N . ILE A 1 79 ? 5.481 4.230 9.656 1.00 96.06 79 ILE A N 1
ATOM 650 C CA . ILE A 1 79 ? 4.119 4.660 9.314 1.00 96.06 79 ILE A CA 1
ATOM 651 C C . ILE A 1 79 ? 3.390 3.440 8.763 1.00 96.06 79 ILE A C 1
ATOM 653 O O . ILE A 1 79 ? 3.869 2.814 7.815 1.00 96.06 79 ILE A O 1
ATOM 657 N N . TRP A 1 80 ? 2.242 3.129 9.348 1.00 97.62 80 TRP A N 1
ATOM 658 C CA . TRP A 1 80 ? 1.363 2.040 8.945 1.00 97.62 80 TRP A CA 1
ATOM 659 C C . TRP A 1 80 ? 0.011 2.608 8.528 1.00 97.62 80 TRP A C 1
ATOM 661 O O . TRP A 1 80 ? -0.511 3.514 9.181 1.00 97.62 80 TRP A O 1
ATOM 671 N N . MET A 1 81 ? -0.547 2.098 7.439 1.00 98.50 81 MET A N 1
ATOM 672 C CA . MET A 1 81 ? -1.907 2.429 7.033 1.00 98.50 81 MET A CA 1
ATOM 673 C C . MET A 1 81 ? -2.909 1.607 7.842 1.00 98.50 81 MET A C 1
ATOM 675 O O . MET A 1 81 ? -2.631 0.457 8.159 1.00 98.50 81 MET A O 1
ATOM 679 N N . ASP A 1 82 ? -4.065 2.182 8.165 1.00 98.56 82 ASP A N 1
ATOM 680 C CA . ASP A 1 82 ? -5.151 1.495 8.867 1.00 98.56 82 ASP A CA 1
ATOM 681 C C . ASP A 1 82 ? -5.759 0.386 7.990 1.00 98.56 82 ASP A C 1
ATOM 683 O O . ASP A 1 82 ? -6.427 0.711 7.000 1.00 98.56 82 ASP A O 1
ATOM 687 N N . PRO A 1 83 ? -5.598 -0.904 8.343 1.00 98.50 83 PRO A N 1
ATOM 688 C CA . PRO A 1 83 ? -6.178 -1.994 7.564 1.00 98.50 83 PRO A CA 1
ATOM 689 C C . PRO A 1 83 ? -7.709 -1.981 7.564 1.00 98.50 83 PRO A C 1
ATOM 691 O O . PRO A 1 83 ? -8.322 -2.508 6.644 1.00 98.50 83 PRO A O 1
ATOM 694 N N . GLY A 1 84 ? -8.349 -1.368 8.567 1.00 98.25 84 GLY A N 1
ATOM 695 C CA . GLY A 1 84 ? -9.807 -1.284 8.667 1.00 98.25 84 GLY A CA 1
ATOM 696 C C . GLY A 1 84 ? -10.447 -0.175 7.836 1.00 98.25 84 GLY A C 1
ATOM 697 O O . GLY A 1 84 ? -11.675 -0.070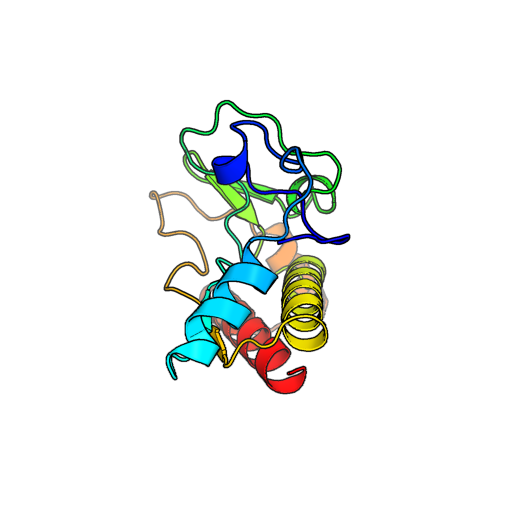 7.800 1.00 98.25 84 GLY A O 1
ATOM 698 N N . ALA A 1 85 ? -9.647 0.673 7.189 1.00 98.31 85 ALA A N 1
ATOM 699 C CA . ALA A 1 85 ? -10.149 1.754 6.356 1.00 98.31 85 ALA A CA 1
ATOM 700 C C . ALA A 1 85 ? -10.427 1.264 4.929 1.00 98.31 85 ALA A C 1
ATOM 702 O O . ALA A 1 85 ? -9.509 0.903 4.189 1.00 98.31 85 ALA A O 1
ATOM 703 N N . ILE A 1 86 ? -11.691 1.321 4.500 1.00 97.25 86 ILE A N 1
ATOM 704 C CA . ILE A 1 86 ? -12.087 0.862 3.161 1.00 97.25 86 ILE A CA 1
ATOM 705 C C . ILE A 1 86 ? -11.379 1.638 2.043 1.00 97.25 86 ILE A C 1
ATOM 707 O O . ILE A 1 86 ? -11.042 1.057 1.017 1.00 97.25 86 ILE A O 1
ATOM 711 N N . GLU A 1 87 ? -11.078 2.927 2.239 1.00 98.06 87 GLU A N 1
ATOM 712 C CA . GLU A 1 87 ? -10.342 3.711 1.242 1.00 98.06 87 GLU A CA 1
ATOM 713 C C . GLU A 1 87 ? -8.887 3.236 1.073 1.00 98.06 87 GLU A C 1
ATOM 715 O O . GLU A 1 87 ? -8.345 3.316 -0.029 1.00 98.06 87 GLU A O 1
ATOM 720 N N . VAL A 1 88 ? -8.265 2.709 2.137 1.00 98.44 88 VAL A N 1
ATOM 721 C CA . VAL A 1 88 ? -6.927 2.092 2.077 1.00 98.44 88 VAL A CA 1
ATOM 722 C C . VAL A 1 88 ? -7.004 0.769 1.318 1.00 98.44 88 VAL A C 1
ATOM 724 O O . VAL A 1 88 ? -6.252 0.573 0.366 1.00 98.44 88 VAL A O 1
ATOM 727 N N . GLN A 1 89 ? -7.959 -0.100 1.667 1.00 98.19 89 GLN A N 1
ATOM 728 C CA . GLN A 1 89 ? -8.157 -1.387 0.986 1.00 98.19 89 GLN A CA 1
ATOM 729 C C . GLN A 1 89 ? -8.437 -1.208 -0.514 1.00 98.19 89 GLN A C 1
ATOM 731 O O . GLN A 1 89 ? -7.838 -1.882 -1.351 1.00 98.19 89 GLN A O 1
ATOM 736 N N . GLN A 1 90 ? -9.303 -0.254 -0.876 1.00 98.19 90 GLN A N 1
ATOM 737 C CA . GLN A 1 90 ? -9.603 0.072 -2.272 1.00 98.19 90 GLN A CA 1
ATOM 738 C C . GLN A 1 90 ? -8.378 0.597 -3.019 1.00 98.19 90 GLN A C 1
ATOM 740 O O . GLN A 1 90 ? -8.181 0.236 -4.176 1.00 98.19 90 GLN A O 1
ATOM 745 N N . PHE A 1 91 ? -7.547 1.429 -2.384 1.00 98.12 91 PHE A N 1
ATOM 746 C CA . PHE A 1 91 ? -6.319 1.907 -3.012 1.00 98.12 91 PHE A CA 1
ATOM 747 C C . PHE A 1 91 ? -5.354 0.754 -3.312 1.00 98.12 91 PHE A C 1
ATOM 749 O O . PHE A 1 91 ? -4.861 0.671 -4.433 1.00 98.12 91 PHE A O 1
ATOM 756 N N . ILE A 1 92 ? -5.154 -0.168 -2.364 1.00 98.06 92 ILE A N 1
ATOM 757 C CA . ILE A 1 92 ? -4.316 -1.364 -2.559 1.00 98.06 92 ILE A CA 1
ATOM 758 C C . ILE A 1 92 ? -4.868 -2.239 -3.694 1.00 98.06 92 ILE A C 1
ATOM 760 O O . ILE A 1 92 ? -4.109 -2.695 -4.549 1.00 98.06 92 ILE A O 1
ATOM 764 N N . CYS A 1 93 ? -6.190 -2.427 -3.758 1.00 98.19 93 CYS A N 1
ATOM 765 C CA . CYS A 1 93 ? -6.827 -3.155 -4.857 1.00 98.19 93 CYS A CA 1
ATOM 766 C C . CYS A 1 93 ? -6.584 -2.475 -6.209 1.00 98.19 93 CYS A C 1
ATOM 768 O O . CYS A 1 93 ? -6.221 -3.149 -7.163 1.00 98.19 93 CYS A O 1
ATOM 770 N N . ASN A 1 94 ? -6.727 -1.149 -6.287 1.00 98.00 94 ASN A N 1
ATOM 771 C CA . ASN A 1 94 ? -6.493 -0.404 -7.525 1.00 98.00 94 ASN A CA 1
ATOM 772 C C . ASN A 1 94 ? -5.023 -0.480 -7.970 1.00 98.00 94 ASN A C 1
ATOM 774 O O . ASN A 1 94 ? -4.754 -0.563 -9.162 1.00 98.00 94 ASN A O 1
ATOM 778 N N . VAL A 1 95 ? -4.072 -0.461 -7.028 1.00 97.94 95 VAL A N 1
ATOM 779 C CA . VAL A 1 95 ? -2.644 -0.679 -7.320 1.00 97.94 95 VAL A CA 1
ATOM 780 C C . VAL A 1 95 ? -2.408 -2.088 -7.856 1.00 97.94 95 VAL A C 1
ATOM 782 O O . VAL A 1 95 ? -1.695 -2.268 -8.838 1.00 97.94 95 VAL A O 1
ATOM 785 N N . THR A 1 96 ? -3.038 -3.087 -7.243 1.00 98.12 96 THR A N 1
ATOM 786 C CA . THR A 1 96 ? -2.924 -4.483 -7.678 1.00 98.12 96 THR A CA 1
ATOM 787 C C . THR A 1 96 ? -3.487 -4.668 -9.092 1.00 98.12 96 THR A C 1
ATOM 789 O O . THR A 1 96 ? -2.828 -5.256 -9.945 1.00 98.12 96 THR A O 1
ATOM 792 N N . GLU A 1 97 ? -4.659 -4.090 -9.364 1.00 97.75 97 GLU A N 1
ATOM 793 C CA . GLU A 1 97 ? -5.324 -4.077 -10.674 1.00 97.75 97 GLU A CA 1
ATOM 794 C C . GLU A 1 97 ? -4.487 -3.351 -11.746 1.00 97.75 97 GLU A C 1
ATOM 796 O O . GLU A 1 97 ? -4.329 -3.839 -12.866 1.00 97.75 97 GLU A O 1
ATOM 801 N N . ASP A 1 98 ? -3.874 -2.215 -11.400 1.00 97.88 98 ASP A N 1
ATOM 802 C CA . ASP A 1 98 ? -2.953 -1.472 -12.272 1.00 97.88 98 ASP A CA 1
ATOM 803 C C . ASP A 1 98 ? -1.721 -2.307 -12.660 1.00 97.88 98 ASP A C 1
ATOM 805 O O . ASP A 1 98 ? -1.256 -2.240 -13.798 1.00 97.88 98 ASP A O 1
ATOM 809 N N . ILE A 1 99 ? -1.205 -3.125 -11.738 1.00 98.19 99 ILE A N 1
ATOM 810 C CA . ILE A 1 99 ? -0.078 -4.017 -12.018 1.00 98.19 99 ILE A CA 1
ATOM 811 C C . ILE A 1 99 ? -0.502 -5.139 -12.973 1.00 98.19 99 ILE A C 1
ATOM 813 O O . ILE A 1 99 ? 0.111 -5.295 -14.030 1.00 98.19 99 ILE A O 1
ATOM 817 N N . VAL A 1 100 ? -1.550 -5.901 -12.642 1.00 97.56 100 VAL A N 1
ATOM 818 C CA . VAL A 1 100 ? -1.950 -7.065 -13.459 1.00 97.56 100 VAL A CA 1
ATOM 819 C C . VAL A 1 100 ? -2.485 -6.672 -14.837 1.00 97.56 100 VAL A C 1
ATOM 821 O O . VAL A 1 100 ? -2.354 -7.434 -15.788 1.00 97.56 100 VAL A O 1
ATOM 824 N N . SER A 1 101 ? -3.050 -5.469 -14.981 1.00 97.06 101 SER A N 1
ATOM 825 C CA . SER A 1 101 ? -3.571 -4.988 -16.269 1.00 97.06 101 SER A CA 1
ATOM 826 C C . SER A 1 101 ? -2.488 -4.485 -17.229 1.00 97.06 101 SER A C 1
ATOM 828 O O . SER A 1 101 ? -2.734 -4.402 -18.433 1.00 97.06 101 SER A O 1
ATOM 830 N N . ARG A 1 102 ? -1.295 -4.131 -16.728 1.00 97.56 102 ARG A N 1
ATOM 831 C CA . ARG A 1 102 ? -0.227 -3.510 -17.537 1.00 97.56 102 ARG A CA 1
ATOM 832 C C . ARG A 1 102 ? 1.047 -4.332 -17.648 1.00 97.56 102 ARG A C 1
ATOM 834 O O . ARG A 1 102 ? 1.839 -4.073 -18.554 1.00 97.56 102 ARG A O 1
ATOM 841 N N . TYR A 1 103 ? 1.270 -5.283 -16.749 1.00 98.38 103 TYR A N 1
ATOM 842 C CA . TYR A 1 103 ? 2.480 -6.097 -16.723 1.00 98.38 103 TYR A CA 1
ATOM 843 C C . TYR A 1 103 ? 2.134 -7.578 -16.830 1.00 98.38 103 TYR A C 1
ATOM 845 O O . TYR A 1 103 ? 1.185 -8.050 -16.214 1.00 98.38 103 TYR A O 1
ATOM 853 N N . ALA A 1 104 ? 2.954 -8.317 -17.578 1.00 97.94 104 ALA A N 1
ATOM 854 C CA . ALA A 1 104 ? 2.862 -9.768 -17.693 1.00 97.94 104 ALA A CA 1
ATOM 855 C C . ALA A 1 104 ? 3.444 -10.437 -16.436 1.00 97.94 104 ALA A C 1
ATOM 857 O O . ALA A 1 104 ? 4.518 -11.027 -16.476 1.00 97.94 104 ALA A O 1
ATOM 858 N N . VAL A 1 105 ? 2.791 -10.246 -15.292 1.00 98.50 105 VAL A N 1
ATOM 859 C CA . VAL A 1 105 ? 3.096 -10.966 -14.050 1.00 98.50 105 VAL A CA 1
ATOM 860 C C . VAL A 1 105 ? 2.253 -12.233 -13.998 1.00 98.50 105 VAL A C 1
ATOM 862 O O . VAL A 1 105 ? 1.109 -12.234 -14.443 1.00 98.50 105 VAL A O 1
ATOM 865 N N . ASP A 1 106 ? 2.808 -13.299 -13.439 1.00 98.50 106 ASP A N 1
ATOM 866 C CA . ASP A 1 106 ? 2.147 -14.605 -13.365 1.00 98.50 106 ASP A CA 1
ATOM 867 C C . ASP A 1 106 ? 1.324 -14.755 -12.074 1.00 98.50 106 ASP A C 1
ATOM 869 O O . ASP A 1 106 ? 0.395 -15.554 -12.003 1.00 98.50 106 ASP A O 1
ATOM 873 N N . SER A 1 107 ? 1.624 -13.946 -11.050 1.00 97.50 107 SER A N 1
ATOM 874 C CA . SER A 1 107 ? 0.839 -13.884 -9.814 1.00 97.50 107 SER A CA 1
ATOM 875 C C . SER A 1 107 ? 1.054 -12.573 -9.065 1.00 97.50 107 SER A C 1
ATOM 877 O O . SER A 1 107 ? 2.068 -11.890 -9.222 1.00 97.50 107 SER A O 1
ATOM 879 N N . ILE A 1 108 ? 0.128 -12.280 -8.156 1.00 97.75 108 ILE A N 1
ATOM 880 C CA . ILE A 1 108 ? 0.340 -11.360 -7.038 1.00 97.75 108 ILE A CA 1
ATOM 881 C C . ILE A 1 108 ? 0.729 -12.175 -5.805 1.00 97.75 108 ILE A C 1
ATOM 883 O O . ILE A 1 108 ? 0.213 -13.270 -5.585 1.00 97.75 108 ILE A O 1
ATOM 887 N N . HIS A 1 109 ? 1.660 -11.655 -5.011 1.00 97.44 109 HIS A N 1
ATOM 888 C CA . HIS A 1 109 ? 2.095 -12.256 -3.756 1.00 97.44 109 HIS A CA 1
ATOM 889 C C . HIS A 1 109 ? 2.033 -11.218 -2.633 1.00 97.44 109 HIS A C 1
ATOM 891 O O . HIS A 1 109 ? 2.423 -10.067 -2.820 1.00 97.44 109 HIS A O 1
ATOM 897 N N . MET A 1 110 ? 1.573 -11.624 -1.455 1.00 95.88 110 MET A N 1
ATOM 898 C CA . MET A 1 110 ? 1.640 -10.822 -0.235 1.00 95.88 110 MET A CA 1
ATOM 899 C C . MET A 1 110 ? 2.412 -11.606 0.816 1.00 95.88 110 MET A C 1
ATOM 901 O O . MET A 1 110 ? 2.239 -12.819 0.933 1.00 95.88 110 MET A O 1
ATOM 905 N N . ASP A 1 111 ? 3.279 -10.902 1.535 1.00 93.62 111 ASP A N 1
ATOM 906 C CA . ASP A 1 111 ? 4.035 -11.459 2.651 1.00 93.62 111 ASP A CA 1
ATOM 907 C C . ASP A 1 111 ? 3.175 -11.520 3.928 1.00 93.62 111 ASP A C 1
ATOM 909 O O . ASP A 1 111 ? 1.945 -11.538 3.892 1.00 93.62 111 ASP A O 1
ATOM 913 N N . ASP A 1 112 ? 3.828 -11.593 5.082 1.00 92.12 112 ASP A N 1
ATOM 914 C CA . ASP A 1 112 ? 3.221 -11.765 6.396 1.00 92.12 112 ASP A CA 1
ATOM 915 C C . ASP A 1 112 ? 2.823 -10.445 7.091 1.00 92.12 112 ASP A C 1
ATOM 917 O O . ASP A 1 112 ? 2.307 -10.471 8.211 1.00 92.12 112 ASP A O 1
ATOM 921 N N . TYR A 1 113 ? 3.031 -9.277 6.468 1.00 92.81 113 TYR A N 1
ATOM 922 C CA . TYR A 1 113 ? 2.795 -7.984 7.122 1.00 92.81 113 TYR A CA 1
ATOM 923 C C . TYR A 1 113 ? 1.375 -7.440 6.893 1.00 92.81 113 TYR A C 1
ATOM 925 O O . TYR A 1 113 ? 1.134 -6.631 5.994 1.00 92.81 113 TYR A O 1
ATOM 933 N N . PHE A 1 114 ? 0.458 -7.806 7.793 1.00 95.88 114 PHE A N 1
ATOM 934 C CA . PHE A 1 114 ? -0.905 -7.263 7.873 1.00 95.88 114 PHE A CA 1
ATOM 935 C C . PHE A 1 114 ? -1.009 -6.120 8.904 1.00 95.88 114 PHE A C 1
ATOM 937 O O . PHE A 1 114 ? -0.380 -5.070 8.736 1.00 95.88 114 PHE A O 1
ATOM 944 N N . TYR A 1 115 ? -1.757 -6.295 10.001 1.00 96.56 115 TYR A N 1
ATOM 945 C CA . TYR A 1 115 ? -1.597 -5.438 11.182 1.00 96.56 115 TYR A CA 1
ATOM 946 C C . TYR A 1 115 ? -0.149 -5.516 11.698 1.00 96.56 115 TYR A C 1
ATOM 948 O O . TYR A 1 115 ? 0.455 -6.591 11.660 1.00 96.56 115 TYR A O 1
ATOM 956 N N . PRO A 1 116 ? 0.430 -4.406 12.194 1.00 94.69 116 PRO A N 1
ATOM 957 C CA . PRO A 1 116 ? 1.803 -4.429 12.672 1.00 94.69 116 PRO A CA 1
ATOM 958 C C . PRO A 1 116 ? 1.924 -5.323 13.907 1.00 94.69 116 PRO A C 1
ATOM 960 O O . PRO A 1 116 ? 1.031 -5.361 14.758 1.00 94.69 116 PRO A O 1
ATOM 963 N N . TYR A 1 117 ? 3.066 -5.998 14.034 1.00 90.06 117 TYR A N 1
ATOM 964 C CA . TYR A 1 117 ? 3.417 -6.691 15.268 1.00 90.06 117 TYR A CA 1
ATOM 965 C C . TYR A 1 117 ? 3.389 -5.706 16.442 1.00 90.06 117 TYR A C 1
ATOM 967 O O . TYR A 1 117 ? 3.954 -4.614 16.351 1.00 90.06 117 TYR A O 1
ATOM 975 N N . SER A 1 118 ? 2.718 -6.098 17.529 1.00 88.31 118 SER A N 1
ATOM 976 C CA . SER A 1 118 ? 2.546 -5.236 18.698 1.00 88.31 118 SER A CA 1
ATOM 977 C C . SER A 1 118 ? 3.895 -4.840 19.294 1.00 88.31 118 SER A C 1
ATOM 979 O O . SER A 1 118 ? 4.737 -5.698 19.556 1.00 88.31 118 SER A O 1
ATOM 981 N N . ASP A 1 119 ? 4.081 -3.548 19.554 1.00 87.81 119 ASP A N 1
ATOM 982 C CA . ASP A 1 119 ? 5.209 -3.017 20.329 1.00 87.81 119 ASP A CA 1
ATOM 983 C C . ASP A 1 119 ? 4.870 -2.860 21.826 1.00 87.81 119 ASP A C 1
ATOM 985 O O . ASP A 1 119 ? 5.598 -2.211 22.576 1.00 87.81 119 ASP A O 1
ATOM 989 N N . GLY A 1 120 ? 3.752 -3.453 22.262 1.00 91.31 120 GLY A N 1
ATOM 990 C CA . GLY A 1 120 ? 3.177 -3.271 23.593 1.00 91.31 120 GLY A CA 1
ATOM 991 C C . GLY A 1 120 ? 2.165 -2.125 23.673 1.00 91.31 120 GLY A C 1
ATOM 992 O O . GLY A 1 120 ? 1.507 -1.980 24.703 1.00 91.31 120 GLY A O 1
ATOM 993 N N . THR A 1 121 ? 1.994 -1.338 22.605 1.00 93.12 121 THR A N 1
ATOM 994 C CA . THR A 1 121 ? 0.991 -0.269 22.531 1.00 93.12 121 THR A CA 1
ATOM 995 C C . THR A 1 121 ? -0.194 -0.641 21.645 1.00 93.12 121 THR A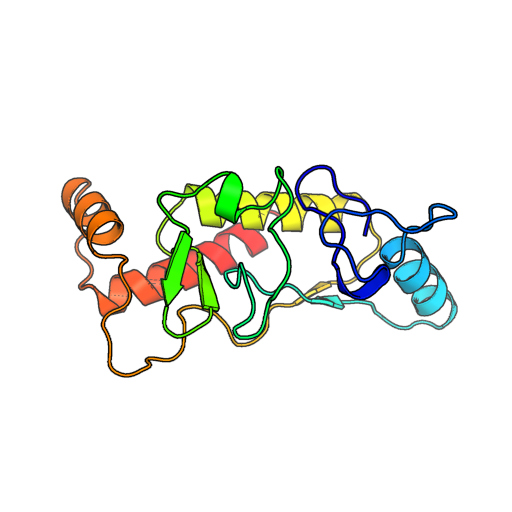 C 1
ATOM 997 O O . THR A 1 121 ? -0.109 -1.482 20.749 1.00 93.12 121 THR A O 1
ATOM 1000 N N . GLU A 1 122 ? -1.342 -0.016 21.897 1.00 95.19 122 GLU A N 1
ATOM 1001 C CA . GLU A 1 122 ? -2.554 -0.260 21.120 1.00 95.19 122 GLU A CA 1
ATOM 1002 C C . GLU A 1 122 ? -2.459 0.388 19.732 1.00 95.19 122 GLU A C 1
ATOM 1004 O O . GLU A 1 122 ? -2.200 1.588 19.616 1.00 95.19 122 GLU A O 1
ATOM 1009 N N . PHE A 1 123 ? -2.727 -0.383 18.672 1.00 97.19 123 PHE A N 1
ATOM 1010 C CA . PHE A 1 123 ? -2.792 0.175 17.319 1.00 97.19 123 PHE A CA 1
ATOM 1011 C C . PHE A 1 123 ? -3.942 1.205 17.217 1.00 97.19 123 PHE A C 1
ATOM 1013 O O . PHE A 1 123 ? -5.070 0.902 17.628 1.00 97.19 123 PHE A O 1
ATOM 1020 N N . PRO A 1 124 ? -3.698 2.421 16.690 1.00 97.00 124 PRO A N 1
ATOM 1021 C CA . PRO A 1 124 ? -4.597 3.573 16.842 1.00 97.00 124 PRO A CA 1
ATOM 1022 C C . PRO A 1 124 ? -5.793 3.604 15.863 1.00 97.00 124 PRO A C 1
ATOM 1024 O O . PRO A 1 124 ? -6.223 4.662 15.412 1.00 97.00 124 PRO A O 1
ATOM 1027 N N . ASP A 1 125 ? -6.409 2.453 15.606 1.00 98.06 125 ASP A N 1
ATOM 1028 C CA . ASP A 1 125 ? -7.586 2.272 14.737 1.00 98.06 125 ASP A CA 1
ATOM 1029 C C . ASP A 1 125 ? -8.937 2.472 15.456 1.00 98.06 125 ASP A C 1
ATOM 1031 O O . ASP A 1 125 ? -10.003 2.156 14.923 1.00 98.06 125 ASP A O 1
ATOM 1035 N N . ALA A 1 126 ? -8.933 2.992 16.689 1.00 98.06 126 ALA A N 1
ATOM 1036 C CA . ALA A 1 126 ? -10.140 3.106 17.513 1.00 98.06 126 ALA A CA 1
ATOM 1037 C C . ALA A 1 126 ? -11.247 3.941 16.842 1.00 98.06 126 ALA A C 1
ATOM 1039 O O . ALA A 1 126 ? -12.434 3.651 17.005 1.00 98.06 126 ALA A O 1
ATOM 1040 N N . LYS A 1 127 ? -10.870 4.963 16.063 1.00 98.12 127 LYS A N 1
ATOM 1041 C CA . LYS A 1 127 ? -11.818 5.784 15.298 1.00 98.12 127 LYS A CA 1
ATOM 1042 C C . LYS A 1 127 ? -12.500 4.971 14.195 1.00 98.12 127 LYS A C 1
ATOM 1044 O O . LYS A 1 127 ? -13.716 5.064 14.043 1.00 98.12 127 LYS A O 1
ATOM 1049 N N . THR A 1 128 ? -11.729 4.178 13.461 1.00 98.56 128 THR A N 1
ATOM 1050 C CA . THR A 1 128 ? -12.214 3.325 12.369 1.00 98.56 128 THR A CA 1
ATOM 1051 C C . THR A 1 128 ? -13.094 2.203 12.912 1.00 98.56 128 THR A C 1
ATOM 1053 O O . THR A 1 128 ? -14.197 1.989 12.414 1.00 98.56 128 THR A O 1
ATOM 1056 N N . TYR A 1 129 ? -12.692 1.584 14.025 1.00 98.69 129 TYR A N 1
ATOM 1057 C CA . TYR A 1 129 ? -13.514 0.592 14.716 1.00 98.69 129 TYR A CA 1
ATOM 1058 C C . TYR A 1 129 ? -14.839 1.183 15.224 1.00 98.69 129 TYR A C 1
ATOM 1060 O O . TYR A 1 129 ? -15.898 0.590 15.031 1.00 98.69 129 TYR A O 1
ATOM 1068 N N . LYS A 1 130 ? -14.821 2.392 15.804 1.00 98.44 130 LYS A N 1
ATOM 1069 C CA . LYS A 1 130 ? -16.051 3.079 16.229 1.00 98.44 130 LYS A CA 1
ATOM 1070 C C . LYS A 1 130 ? -16.988 3.354 15.050 1.00 98.44 130 LYS A C 1
ATOM 1072 O O . LYS A 1 130 ? -18.194 3.170 15.191 1.00 98.44 130 LYS A O 1
ATOM 1077 N N . ALA A 1 131 ? -16.455 3.766 13.899 1.00 98.12 131 ALA A N 1
ATOM 1078 C CA . ALA A 1 131 ? -17.253 3.967 12.691 1.00 98.12 131 ALA A CA 1
ATOM 1079 C C . ALA A 1 131 ? -17.898 2.653 12.208 1.00 98.12 131 ALA A C 1
ATOM 1081 O O . ALA A 1 131 ? -19.087 2.640 11.906 1.00 98.12 131 ALA A O 1
ATOM 1082 N N . TYR A 1 132 ? -17.156 1.540 12.229 1.00 98.25 132 TYR A N 1
ATOM 1083 C CA . TYR A 1 132 ? -17.695 0.202 11.947 1.00 98.25 132 TYR A CA 1
ATOM 1084 C C . TYR A 1 132 ? -18.836 -0.187 12.903 1.00 98.25 132 TYR A C 1
ATOM 1086 O O . TYR A 1 132 ? -19.872 -0.695 12.480 1.00 98.25 132 TYR A O 1
ATOM 1094 N N . GLN A 1 133 ? -18.692 0.089 14.201 1.00 98.38 133 GLN A N 1
ATOM 1095 C CA . GLN A 1 133 ? -19.755 -0.182 15.173 1.00 98.38 133 GLN A CA 1
ATOM 1096 C C . GLN A 1 133 ? -21.000 0.683 14.921 1.00 98.38 133 GLN A C 1
ATOM 1098 O O . GLN A 1 133 ? -22.126 0.202 15.044 1.00 98.38 133 GLN A O 1
ATOM 1103 N N . GLN A 1 134 ? -20.812 1.948 14.535 1.00 98.12 134 GLN A N 1
ATOM 1104 C CA . GLN A 1 134 ? -21.905 2.875 14.223 1.00 98.12 134 GLN A CA 1
ATOM 1105 C C . GLN A 1 134 ? -22.724 2.449 12.999 1.00 98.12 134 GLN A C 1
ATOM 1107 O O . GLN A 1 134 ? -23.914 2.746 12.945 1.00 98.12 134 GLN A O 1
ATOM 1112 N N . THR A 1 135 ? -22.128 1.719 12.054 1.00 97.25 135 THR A N 1
ATOM 1113 C CA . THR A 1 135 ? -22.838 1.142 10.900 1.00 97.25 135 THR A CA 1
ATOM 1114 C C . THR A 1 135 ? -23.443 -0.237 11.185 1.00 97.25 135 THR A C 1
ATOM 1116 O O . THR A 1 135 ? -23.923 -0.904 10.271 1.00 97.25 135 THR A O 1
ATOM 1119 N N . GLY A 1 136 ? -23.469 -0.666 12.452 1.00 97.88 136 GLY A N 1
ATOM 1120 C CA . GLY A 1 136 ? -24.097 -1.917 12.884 1.00 97.88 136 GLY A CA 1
ATOM 1121 C C . GLY A 1 136 ? -23.137 -3.096 13.034 1.00 97.88 136 GLY A C 1
ATOM 1122 O O . GLY A 1 136 ? -23.597 -4.206 13.309 1.00 97.88 136 GLY A O 1
ATOM 1123 N N . GLY A 1 137 ? -21.828 -2.869 12.903 1.00 97.75 137 GLY A N 1
ATOM 1124 C CA . GLY A 1 137 ? -20.792 -3.870 13.123 1.00 97.75 137 GLY A CA 1
ATOM 1125 C C . GLY A 1 137 ? -20.893 -4.566 14.485 1.00 97.75 137 GLY A C 1
ATOM 1126 O O . GLY A 1 137 ? -21.094 -3.921 15.516 1.00 97.75 137 GLY A O 1
ATOM 1127 N N . LYS A 1 138 ? -20.771 -5.899 14.490 1.00 98.00 138 LYS A N 1
ATOM 1128 C CA . LYS A 1 138 ? -20.979 -6.754 15.678 1.00 98.00 138 LYS A CA 1
ATOM 1129 C C . LYS A 1 138 ? -19.727 -7.486 16.146 1.00 98.00 138 LYS A C 1
ATOM 1131 O O . LYS A 1 138 ? -19.722 -8.003 17.261 1.00 98.00 138 LYS A O 1
ATOM 1136 N N . LEU A 1 139 ? -18.694 -7.558 15.309 1.00 98.62 139 LEU A N 1
ATOM 1137 C CA . LEU A 1 139 ? -17.452 -8.232 15.666 1.00 98.62 139 LEU A CA 1
ATOM 1138 C C . LEU A 1 139 ? -16.775 -7.487 16.818 1.00 98.62 139 LEU A C 1
ATOM 1140 O O . LEU A 1 139 ? -16.751 -6.255 16.836 1.00 98.62 139 LEU A O 1
ATOM 1144 N N . ASN A 1 140 ? -16.199 -8.235 17.762 1.00 98.44 140 ASN A N 1
ATOM 1145 C CA . ASN A 1 140 ? -15.267 -7.634 18.711 1.00 98.44 140 ASN A CA 1
ATOM 1146 C C . ASN A 1 140 ? -14.030 -7.123 17.956 1.00 98.44 140 ASN A C 1
ATOM 1148 O O . ASN A 1 140 ? -13.764 -7.530 16.826 1.00 98.44 140 ASN A O 1
ATOM 1152 N N . LYS A 1 141 ? -13.238 -6.257 18.593 1.00 97.69 141 LYS A N 1
ATOM 1153 C CA . LYS A 1 141 ? -12.119 -5.579 17.929 1.00 97.69 141 LYS A CA 1
ATOM 1154 C C . LYS A 1 141 ? -11.129 -6.549 17.276 1.00 97.69 141 LYS A C 1
ATOM 1156 O O . LYS A 1 141 ? -10.654 -6.280 16.180 1.00 97.69 141 LYS A O 1
ATOM 1161 N N . SER A 1 142 ? -10.838 -7.679 17.919 1.00 97.56 142 SER A N 1
ATOM 1162 C CA . SER A 1 142 ? -9.874 -8.651 17.397 1.00 97.56 142 SER A CA 1
ATOM 1163 C C . SER A 1 142 ? -10.400 -9.389 16.160 1.00 97.56 142 SER A C 1
ATOM 1165 O O . SER A 1 142 ? -9.671 -9.527 15.180 1.00 97.56 142 SER A O 1
ATOM 1167 N N . ASP A 1 143 ? -11.671 -9.805 16.176 1.00 98.69 143 ASP A N 1
ATOM 1168 C CA . ASP A 1 143 ? -12.325 -10.425 15.019 1.00 98.69 143 ASP A CA 1
ATOM 1169 C C . ASP A 1 143 ? -12.516 -9.422 13.886 1.00 98.69 143 ASP A C 1
ATOM 1171 O O . ASP A 1 143 ? -12.328 -9.761 12.722 1.00 98.69 143 ASP A O 1
ATOM 1175 N N . TRP A 1 144 ? -12.831 -8.171 14.222 1.00 98.69 144 TRP A N 1
ATOM 1176 C CA . TRP A 1 144 ? -12.942 -7.093 13.251 1.00 98.69 144 TRP A CA 1
ATOM 1177 C C . TRP A 1 144 ? -11.610 -6.857 12.525 1.00 98.69 144 TRP A C 1
ATOM 1179 O O . TRP A 1 144 ? -11.595 -6.844 11.296 1.00 98.69 144 TRP A O 1
ATOM 1189 N N . ARG A 1 145 ? -10.485 -6.781 13.252 1.00 98.38 145 ARG A N 1
ATOM 1190 C CA . ARG A 1 145 ? -9.146 -6.671 12.648 1.00 98.38 145 ARG A CA 1
ATOM 1191 C C . ARG A 1 145 ? -8.858 -7.821 11.680 1.00 98.38 145 ARG A C 1
ATOM 1193 O O . ARG A 1 145 ? -8.533 -7.564 10.529 1.00 98.38 145 ARG A O 1
ATOM 1200 N N . ARG A 1 146 ? -9.081 -9.074 12.102 1.00 98.44 146 ARG A N 1
ATOM 1201 C CA . ARG A 1 146 ? -8.940 -10.254 11.224 1.00 98.44 146 ARG A CA 1
ATOM 1202 C C . ARG A 1 146 ? -9.834 -10.168 9.987 1.00 98.44 146 ARG A C 1
ATOM 1204 O O . ARG A 1 146 ? -9.407 -10.502 8.888 1.00 98.44 146 ARG A O 1
ATOM 1211 N N . SER A 1 147 ? -11.075 -9.708 10.157 1.00 98.50 147 SER A N 1
ATOM 1212 C CA . SER A 1 147 ? -12.008 -9.567 9.039 1.00 98.50 147 SER A CA 1
ATOM 1213 C C . SER A 1 147 ? -11.547 -8.527 8.017 1.00 98.50 147 SER A C 1
ATOM 1215 O O . SER A 1 147 ? -11.781 -8.719 6.831 1.00 98.50 147 SER A O 1
ATOM 1217 N N . ASN A 1 148 ? -10.849 -7.470 8.442 1.00 98.56 148 ASN A N 1
ATOM 1218 C CA . ASN A 1 148 ? -10.328 -6.452 7.530 1.00 98.56 148 ASN A CA 1
ATOM 1219 C C . ASN A 1 148 ? -9.266 -7.028 6.583 1.00 98.56 148 ASN A C 1
ATOM 1221 O O . ASN A 1 148 ? -9.316 -6.761 5.385 1.00 98.56 148 ASN A O 1
ATOM 1225 N N . ASP A 1 149 ? -8.367 -7.867 7.101 1.00 97.69 149 ASP A N 1
ATOM 1226 C CA . ASP A 1 149 ? -7.354 -8.544 6.287 1.00 97.69 149 ASP A CA 1
ATOM 1227 C C . ASP A 1 149 ? -7.989 -9.571 5.343 1.00 97.69 149 ASP A C 1
ATOM 1229 O O . ASP A 1 149 ? -7.694 -9.579 4.148 1.00 97.69 149 ASP A O 1
ATOM 1233 N N . ASN A 1 150 ? -8.941 -10.369 5.840 1.00 98.19 150 ASN A N 1
ATOM 1234 C CA . ASN A 1 150 ? -9.699 -11.307 5.006 1.00 98.19 150 ASN A CA 1
ATOM 1235 C C . ASN A 1 150 ? -10.420 -10.589 3.856 1.00 98.19 150 ASN A C 1
ATOM 1237 O O . ASN A 1 150 ? -10.400 -11.063 2.721 1.00 98.19 150 ASN A O 1
ATOM 1241 N N . ASN A 1 151 ? -11.031 -9.436 4.143 1.00 97.81 151 ASN A N 1
ATOM 1242 C CA . ASN A 1 151 ? -11.729 -8.634 3.146 1.00 97.81 151 ASN A CA 1
ATOM 1243 C C . ASN A 1 151 ? -10.764 -8.111 2.079 1.00 97.81 151 ASN A C 1
ATOM 1245 O O . ASN A 1 151 ? -11.097 -8.191 0.901 1.00 97.81 151 ASN A O 1
ATOM 1249 N N . LEU A 1 152 ? -9.570 -7.631 2.454 1.00 98.12 152 LEU A N 1
ATOM 1250 C CA . LEU A 1 152 ? -8.569 -7.201 1.472 1.00 98.12 152 LEU A CA 1
ATOM 1251 C C . LEU A 1 152 ? -8.203 -8.347 0.521 1.00 98.12 152 LEU A C 1
ATOM 1253 O O . LEU A 1 152 ? -8.248 -8.166 -0.696 1.00 98.12 152 LEU A O 1
ATOM 1257 N N . ILE A 1 153 ? -7.878 -9.526 1.063 1.00 97.62 153 ILE A N 1
ATOM 1258 C CA . ILE A 1 153 ? -7.499 -10.692 0.253 1.00 97.62 153 ILE A CA 1
ATOM 1259 C C . ILE A 1 153 ? -8.650 -11.116 -0.665 1.00 97.62 153 ILE A C 1
ATOM 1261 O O . ILE A 1 153 ? -8.437 -11.341 -1.855 1.00 97.62 153 ILE A O 1
ATOM 1265 N N . GLN A 1 154 ? -9.880 -11.156 -0.147 1.00 98.00 154 GLN A N 1
ATOM 1266 C CA . GLN A 1 154 ? -11.064 -11.469 -0.945 1.00 98.00 154 GLN A CA 1
ATOM 1267 C C . GLN A 1 154 ? -11.295 -10.438 -2.059 1.00 98.00 154 GLN A C 1
ATOM 1269 O O . GLN A 1 154 ? -11.612 -10.815 -3.188 1.00 98.00 154 GLN A O 1
ATOM 1274 N N . MET A 1 155 ? -11.141 -9.145 -1.762 1.00 97.56 155 MET A N 1
ATOM 1275 C CA . MET A 1 155 ? -11.313 -8.069 -2.740 1.00 97.56 155 MET A CA 1
ATOM 1276 C C . MET A 1 155 ? -10.281 -8.156 -3.859 1.00 97.56 155 MET A C 1
ATOM 1278 O O . MET A 1 155 ? -10.655 -8.004 -5.018 1.00 97.56 155 MET A O 1
ATOM 1282 N N . ILE A 1 156 ? -9.016 -8.422 -3.525 1.00 96.69 156 ILE A N 1
ATOM 1283 C CA . ILE A 1 156 ? -7.959 -8.625 -4.518 1.00 96.69 156 ILE A CA 1
ATOM 1284 C C . ILE A 1 156 ? -8.293 -9.835 -5.386 1.00 96.69 156 ILE A C 1
ATOM 1286 O O . ILE A 1 156 ? -8.382 -9.687 -6.598 1.00 96.69 156 ILE A O 1
ATOM 1290 N N . TYR A 1 157 ? -8.571 -10.989 -4.772 1.00 95.62 157 TYR A N 1
ATOM 1291 C CA . TYR A 1 157 ? -8.891 -12.227 -5.487 1.00 95.62 157 TYR A CA 1
ATOM 1292 C C . TYR A 1 157 ? -10.107 -12.099 -6.415 1.00 95.62 157 TYR A C 1
ATOM 1294 O O . TYR A 1 157 ? -10.163 -12.743 -7.449 1.00 95.62 157 TYR A O 1
ATOM 1302 N N . THR A 1 158 ? -11.095 -11.278 -6.053 1.00 95.88 158 THR A N 1
ATOM 1303 C CA . THR A 1 158 ? -12.305 -11.090 -6.874 1.00 95.88 158 THR A CA 1
ATOM 1304 C C . THR A 1 158 ? -12.079 -10.134 -8.052 1.00 95.88 158 THR A C 1
ATOM 1306 O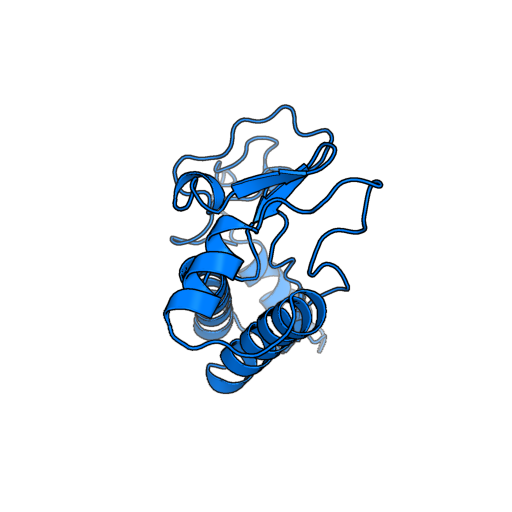 O . THR A 1 158 ? -12.881 -10.113 -8.984 1.00 95.88 158 THR A O 1
ATOM 1309 N N . ARG A 1 159 ? -11.044 -9.290 -7.994 1.00 91.62 159 ARG A N 1
ATOM 1310 C CA . ARG A 1 159 ? -10.771 -8.255 -9.004 1.00 91.62 159 ARG A CA 1
ATOM 1311 C C . ARG A 1 159 ? -9.764 -8.676 -10.071 1.00 91.62 159 ARG A C 1
ATOM 1313 O O . ARG A 1 159 ? -9.769 -8.055 -11.131 1.00 91.62 159 ARG A O 1
ATOM 1320 N N . ILE A 1 160 ? -8.900 -9.644 -9.773 1.00 86.12 160 ILE A N 1
ATOM 1321 C CA . ILE A 1 160 ? -7.863 -10.159 -10.682 1.00 86.12 160 ILE A CA 1
ATOM 1322 C C . ILE A 1 160 ? -8.280 -11.506 -11.265 1.00 86.12 160 ILE A C 1
ATOM 1324 O O . ILE A 1 160 ? -7.921 -11.753 -12.434 1.00 86.12 160 ILE A O 1
#

Organism: NCBI:txid392033

pLDDT: mean 96.19, std 3.54, range [77.31, 98.81]